Protein AF-A0AAV3QTD9-F1 (afdb_monomer_lite)

InterPro domains:
  IPR005162 Retrotransposon-derived protein PEG10, N-terminal capsid-like domain [PF03732] (18-69)

Foldseek 3Di:
DDDPDDPPPDPPPPDDDLVDPVLVVLLQPLAADPPHALVVSVVSLVVSVVVRPDDDPVSSLVSSLVRDPDVVLNVVCVVVVDPDPVSNVVSSVVVSVVVVVVVVVVVVVVVVVVVVVVVPPDPDPPPPPPDDDDDD

Radius of gyration: 27.46 Å; chains: 1; bounding box: 62×40×92 Å

pLDDT: mean 73.05, std 16.38, range [38.62, 92.69]

Structure (mmCIF, N/CA/C/O backbone):
data_AF-A0AAV3QTD9-F1
#
_entry.id   AF-A0AAV3QTD9-F1
#
loop_
_atom_site.group_PDB
_atom_site.id
_atom_site.type_symbol
_atom_site.label_atom_id
_atom_site.label_alt_id
_atom_site.label_comp_id
_atom_site.label_asym_id
_atom_site.label_entity_id
_atom_site.label_seq_id
_atom_site.pdbx_PDB_ins_code
_atom_site.Cartn_x
_atom_site.Cartn_y
_atom_site.Cartn_z
_atom_site.occupancy
_atom_site.B_iso_or_equiv
_atom_site.auth_seq_id
_atom_site.auth_comp_id
_atom_site.auth_asym_id
_atom_site.auth_atom_id
_atom_site.pdbx_PDB_model_num
ATOM 1 N N . MET A 1 1 ? 25.600 -10.825 21.859 1.00 38.62 1 MET A N 1
ATOM 2 C CA . MET A 1 1 ? 24.458 -11.726 21.590 1.00 38.62 1 MET A CA 1
ATOM 3 C C . MET A 1 1 ? 23.400 -10.917 20.841 1.00 38.62 1 MET A C 1
ATOM 5 O O . MET A 1 1 ? 22.835 -10.032 21.472 1.00 38.62 1 MET A O 1
ATOM 9 N N . PRO A 1 2 ? 23.179 -11.079 19.523 1.00 44.66 2 PRO A N 1
ATOM 10 C CA . PRO A 1 2 ? 22.107 -10.349 18.849 1.00 44.66 2 PRO A CA 1
ATOM 11 C C . PRO A 1 2 ? 20.754 -11.033 19.101 1.00 44.66 2 PRO A C 1
ATOM 13 O O . PRO A 1 2 ? 20.603 -12.231 18.874 1.00 44.66 2 PRO A O 1
ATOM 16 N N . PHE A 1 3 ? 19.784 -10.259 19.591 1.00 40.34 3 PHE A N 1
ATOM 17 C CA . PHE A 1 3 ? 18.395 -10.671 19.799 1.00 40.34 3 PHE A CA 1
ATOM 18 C C . PHE A 1 3 ? 17.716 -10.892 18.439 1.00 40.34 3 PHE A C 1
ATOM 20 O O . PHE A 1 3 ? 17.330 -9.945 17.758 1.00 40.34 3 PHE A O 1
ATOM 27 N N . THR A 1 4 ? 17.568 -12.148 18.025 1.00 50.72 4 THR A N 1
ATOM 28 C CA . THR A 1 4 ? 16.701 -12.530 16.905 1.00 50.72 4 THR A CA 1
ATOM 29 C C . THR A 1 4 ? 15.271 -12.667 17.419 1.00 50.72 4 THR A C 1
ATOM 31 O O . THR A 1 4 ? 14.825 -13.773 17.722 1.00 50.72 4 THR A O 1
ATOM 34 N N . ALA A 1 5 ? 14.555 -11.552 17.563 1.00 46.69 5 ALA A N 1
ATOM 35 C CA . ALA A 1 5 ? 13.114 -11.602 17.789 1.00 46.69 5 ALA A CA 1
ATOM 36 C C . ALA A 1 5 ? 12.444 -12.085 16.493 1.00 46.69 5 ALA A C 1
ATOM 38 O O . ALA A 1 5 ? 12.502 -11.415 15.459 1.00 46.69 5 ALA A O 1
ATOM 39 N N . ARG A 1 6 ? 11.869 -13.291 16.522 1.00 49.25 6 ARG A N 1
ATOM 40 C CA . ARG A 1 6 ? 11.038 -13.808 15.434 1.00 49.25 6 ARG A CA 1
ATOM 41 C C . ARG A 1 6 ? 9.758 -12.973 15.409 1.00 49.25 6 ARG A C 1
ATOM 43 O O . ARG A 1 6 ? 9.172 -12.714 16.453 1.00 49.25 6 ARG A O 1
ATOM 50 N N . LEU A 1 7 ? 9.297 -12.583 14.220 1.00 50.16 7 LEU A N 1
ATOM 51 C CA . LEU A 1 7 ? 8.078 -11.779 14.021 1.00 50.16 7 LEU A CA 1
ATOM 52 C C . LEU A 1 7 ? 6.788 -12.409 14.601 1.00 50.16 7 LEU A C 1
ATOM 54 O O . LEU A 1 7 ? 5.749 -11.761 14.597 1.00 50.16 7 LEU A O 1
ATOM 58 N N . ASN A 1 8 ? 6.858 -13.645 15.102 1.00 53.59 8 ASN A N 1
ATOM 59 C CA . ASN A 1 8 ? 5.736 -14.396 15.662 1.00 53.59 8 ASN A CA 1
ATOM 60 C C . ASN A 1 8 ? 5.549 -14.196 17.178 1.00 53.59 8 ASN A C 1
ATOM 62 O O . ASN A 1 8 ? 4.554 -14.669 17.714 1.00 53.59 8 ASN A O 1
ATOM 66 N N . ASP A 1 9 ? 6.468 -13.499 17.858 1.00 47.66 9 ASP A N 1
ATOM 67 C CA . ASP A 1 9 ? 6.436 -13.317 19.319 1.00 47.66 9 ASP A CA 1
ATOM 68 C C . ASP A 1 9 ? 5.870 -11.953 19.756 1.00 47.66 9 ASP A C 1
ATOM 70 O O . ASP A 1 9 ? 6.018 -11.559 20.911 1.00 47.66 9 ASP A O 1
ATOM 74 N N . VAL A 1 10 ? 5.227 -11.199 18.855 1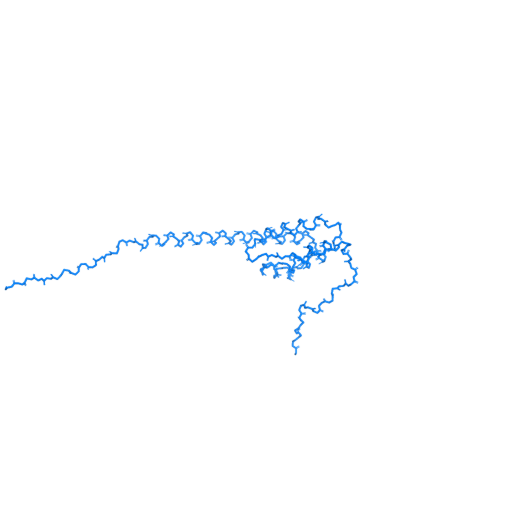.00 56.94 10 VAL A N 1
ATOM 75 C CA . VAL A 1 10 ? 4.511 -9.976 19.246 1.00 56.94 10 VAL A CA 1
ATOM 76 C C . VAL A 1 10 ? 3.121 -10.382 19.741 1.00 56.94 10 VAL A C 1
ATOM 78 O O . VAL A 1 10 ? 2.293 -10.778 18.917 1.00 56.94 10 VAL A O 1
ATOM 81 N N . PRO A 1 11 ? 2.820 -10.297 21.052 1.00 46.44 11 PRO A N 1
ATOM 82 C CA . PRO A 1 11 ? 1.471 -10.542 21.533 1.00 46.44 11 PRO A CA 1
ATOM 83 C C . PRO A 1 11 ? 0.533 -9.516 20.892 1.00 46.44 11 PRO A C 1
ATOM 85 O O . PRO A 1 11 ? 0.672 -8.308 21.097 1.00 46.44 11 PRO A O 1
ATOM 88 N N . ILE A 1 12 ? -0.415 -10.006 20.092 1.00 52.19 12 ILE A N 1
ATOM 89 C CA . ILE A 1 12 ? -1.546 -9.209 19.624 1.00 52.19 12 ILE A CA 1
ATOM 90 C C . ILE A 1 12 ? -2.304 -8.793 20.893 1.00 52.19 12 ILE A C 1
ATOM 92 O O . ILE A 1 12 ? -2.692 -9.672 21.668 1.00 52.19 12 ILE A O 1
ATOM 96 N N . PRO A 1 13 ? -2.468 -7.488 21.175 1.00 48.41 13 PRO A N 1
ATOM 97 C CA . PRO A 1 13 ? -3.145 -7.047 22.383 1.00 48.41 13 PRO A CA 1
ATOM 98 C C . PRO A 1 13 ? -4.586 -7.566 22.375 1.00 48.41 13 PRO A C 1
ATOM 100 O O . PRO A 1 13 ? -5.406 -7.181 21.541 1.00 48.41 13 PRO A O 1
ATOM 103 N N . VAL A 1 14 ? -4.869 -8.464 23.317 1.00 49.16 14 VAL A N 1
ATOM 104 C CA . VAL A 1 14 ? -6.188 -9.022 23.613 1.00 49.16 14 VAL A CA 1
ATOM 105 C C . VAL A 1 14 ? -7.054 -7.881 24.153 1.00 49.16 14 VAL A C 1
ATOM 107 O O . VAL A 1 14 ? -7.020 -7.597 25.346 1.00 49.16 14 VAL A O 1
ATOM 110 N N . GLY A 1 15 ? -7.760 -7.152 23.280 1.00 43.34 15 GLY A N 1
ATOM 111 C CA . GLY A 1 15 ? -8.639 -6.072 23.748 1.00 43.34 15 GLY A CA 1
ATOM 112 C C . GLY A 1 15 ? -9.153 -5.030 22.753 1.00 43.34 15 GLY A C 1
ATOM 113 O O . GLY A 1 15 ? -9.610 -3.989 23.207 1.00 43.34 15 GLY A O 1
ATOM 114 N N . THR A 1 16 ? -9.106 -5.236 21.434 1.00 48.88 16 THR A N 1
ATOM 115 C CA . THR A 1 16 ? -9.724 -4.286 20.480 1.00 48.88 16 THR A CA 1
ATOM 116 C C . THR A 1 16 ? -10.510 -5.047 19.419 1.00 48.88 16 THR A C 1
ATOM 118 O O . THR A 1 16 ? -9.990 -5.475 18.394 1.00 48.88 16 THR A O 1
ATOM 121 N N . SER A 1 17 ? -11.771 -5.305 19.759 1.00 54.88 17 SER A N 1
ATOM 122 C CA . SER A 1 17 ? -12.688 -6.186 19.049 1.00 54.88 17 SER A CA 1
ATOM 123 C C . SER A 1 17 ? -13.049 -5.633 17.675 1.00 54.88 17 SER A C 1
ATOM 125 O O . SER A 1 17 ? -13.790 -4.660 17.567 1.00 54.88 17 SER A O 1
ATOM 127 N N . ILE A 1 18 ? -12.607 -6.306 16.615 1.00 54.50 18 ILE A N 1
ATOM 128 C CA . ILE A 1 18 ? -13.421 -6.347 15.404 1.00 54.50 18 ILE A CA 1
ATOM 129 C C . ILE A 1 18 ? -14.686 -7.098 15.829 1.00 54.50 18 ILE A C 1
ATOM 131 O O . ILE A 1 18 ? -14.636 -8.295 16.102 1.00 54.50 18 ILE A O 1
ATOM 135 N N . GLU A 1 19 ? -15.798 -6.381 16.002 1.00 58.38 19 GLU A N 1
ATOM 136 C CA . GLU A 1 19 ? -17.041 -6.950 16.549 1.00 58.38 19 GLU A CA 1
ATOM 137 C C . GLU A 1 19 ? -17.561 -8.122 15.703 1.00 58.38 19 GLU A C 1
ATOM 139 O O . GLU A 1 19 ? -18.258 -9.008 16.202 1.00 58.38 19 GLU A O 1
ATOM 144 N N . ASN A 1 20 ? -17.168 -8.160 14.427 1.00 64.44 20 ASN A N 1
ATOM 145 C CA . ASN A 1 20 ? -17.634 -9.123 13.454 1.00 64.44 20 ASN A CA 1
ATOM 146 C C . ASN A 1 20 ? -16.511 -10.066 12.984 1.00 64.44 20 ASN A C 1
ATOM 148 O O . ASN A 1 20 ? -15.566 -9.669 12.304 1.00 64.44 20 ASN A O 1
ATOM 152 N N . LYS A 1 21 ? -16.644 -11.364 13.281 1.00 65.06 21 LYS A N 1
ATOM 153 C CA . LYS A 1 21 ? -15.655 -12.395 12.897 1.00 65.06 21 LYS A CA 1
ATOM 154 C C . LYS A 1 21 ? -15.441 -12.517 11.382 1.00 65.06 21 LYS A C 1
ATOM 156 O O . LYS A 1 21 ? -14.418 -13.046 10.951 1.00 65.06 21 LYS A O 1
ATOM 161 N N . GLN A 1 22 ? -16.407 -12.088 10.567 1.00 66.94 22 GLN A N 1
ATOM 162 C CA . GLN A 1 22 ? -16.258 -12.045 9.107 1.00 66.94 22 GLN A CA 1
ATOM 163 C C . GLN A 1 22 ? -15.294 -10.943 8.656 1.00 66.94 22 GLN A C 1
ATOM 165 O O . GLN A 1 22 ? -14.481 -11.184 7.766 1.00 66.94 22 GLN A O 1
ATOM 170 N N . ASP A 1 23 ? -15.328 -9.788 9.313 1.00 69.94 23 ASP A N 1
ATOM 171 C CA . ASP A 1 23 ? -14.461 -8.648 9.009 1.00 69.94 23 ASP A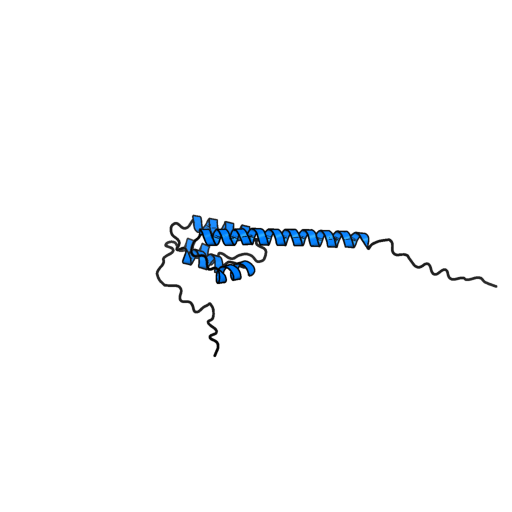 CA 1
ATOM 172 C C . ASP A 1 23 ? -13.011 -8.941 9.411 1.00 69.94 23 ASP A C 1
ATOM 174 O O . ASP A 1 23 ? -12.074 -8.632 8.677 1.00 69.94 23 ASP A O 1
ATOM 178 N N . GLU A 1 24 ? -12.824 -9.631 10.539 1.00 68.69 24 GLU A N 1
ATOM 179 C CA . GLU A 1 24 ? -11.511 -10.094 10.995 1.00 68.69 24 GLU A CA 1
ATOM 180 C C . GLU A 1 24 ? -10.879 -11.069 9.993 1.00 68.69 24 GLU A C 1
ATOM 182 O O . GLU A 1 24 ? -9.710 -10.919 9.635 1.00 68.69 24 GLU A O 1
ATOM 187 N N . ARG A 1 25 ? -11.664 -12.018 9.464 1.00 73.56 25 ARG A N 1
ATOM 188 C CA . ARG A 1 25 ? -11.203 -12.929 8.405 1.00 73.56 25 ARG A CA 1
ATOM 189 C C . ARG A 1 25 ? -10.866 -12.189 7.116 1.00 73.56 25 ARG A C 1
ATOM 191 O O . ARG A 1 25 ? -9.810 -12.436 6.550 1.00 73.56 25 ARG A O 1
ATOM 198 N N . ALA A 1 26 ? -11.712 -11.255 6.680 1.00 76.25 26 ALA A N 1
ATOM 199 C CA . ALA A 1 26 ? -11.460 -10.474 5.468 1.00 76.25 26 ALA A CA 1
ATOM 200 C C . ALA A 1 26 ? -10.148 -9.673 5.548 1.00 76.25 26 ALA A C 1
ATOM 202 O O . ALA A 1 26 ? -9.440 -9.539 4.551 1.00 76.25 26 ALA A O 1
ATOM 203 N N . ILE A 1 27 ? -9.806 -9.171 6.737 1.00 78.56 27 ILE A N 1
ATOM 204 C CA . ILE A 1 27 ? -8.538 -8.487 7.005 1.00 78.56 27 ILE A CA 1
ATOM 205 C C . ILE A 1 27 ? -7.364 -9.473 7.052 1.00 78.56 27 ILE A C 1
ATOM 207 O O . ILE A 1 27 ? -6.312 -9.184 6.487 1.00 78.56 27 ILE A O 1
ATOM 211 N N . MET A 1 28 ? -7.515 -10.617 7.724 1.00 75.69 28 MET A N 1
ATOM 212 C CA . MET A 1 28 ? -6.447 -11.619 7.842 1.00 75.69 28 MET A CA 1
ATOM 213 C C . MET A 1 28 ? -6.105 -12.288 6.505 1.00 75.69 28 MET A C 1
ATOM 215 O O . MET A 1 28 ? -4.935 -12.570 6.243 1.00 75.69 28 MET A O 1
ATOM 219 N N . ASP A 1 29 ? -7.103 -12.495 5.649 1.00 83.38 29 ASP A N 1
ATOM 220 C CA . ASP A 1 29 ? -6.942 -13.100 4.324 1.00 83.38 29 ASP A CA 1
ATOM 221 C C . ASP A 1 29 ? -6.458 -12.091 3.267 1.00 83.38 29 ASP A C 1
ATOM 223 O O . ASP A 1 29 ? -6.195 -12.452 2.114 1.00 83.38 29 ASP A O 1
ATOM 227 N N . LEU A 1 30 ? -6.316 -10.811 3.632 1.00 86.00 30 LEU A N 1
ATOM 228 C CA . LEU A 1 30 ? -5.814 -9.788 2.731 1.00 86.00 30 LEU A CA 1
ATOM 229 C C . LEU A 1 30 ? -4.326 -10.016 2.450 1.00 86.00 30 LEU A C 1
ATOM 231 O O . LEU A 1 30 ? -3.455 -9.622 3.219 1.00 86.00 30 LEU A O 1
ATOM 235 N N . GLN A 1 31 ? -4.032 -10.603 1.294 1.00 91.19 31 GLN A N 1
ATOM 236 C CA . GLN A 1 31 ? -2.674 -10.742 0.776 1.00 91.19 31 GLN A CA 1
ATOM 237 C C . GLN A 1 31 ? -2.565 -10.197 -0.643 1.00 91.19 31 GLN A C 1
ATOM 239 O O . GLN A 1 31 ? -3.458 -10.391 -1.477 1.00 91.19 31 GLN A O 1
ATOM 244 N N . GLN A 1 32 ? -1.453 -9.517 -0.915 1.00 90.31 32 GLN A N 1
ATOM 245 C CA . GLN A 1 32 ? -1.083 -9.069 -2.246 1.00 90.31 32 GLN A CA 1
ATOM 246 C C . GLN A 1 32 ? -0.581 -10.265 -3.057 1.00 90.31 32 GLN A C 1
ATOM 248 O O . GLN A 1 32 ? 0.409 -10.909 -2.701 1.00 90.31 32 GLN A O 1
ATOM 253 N N . GLY A 1 33 ? -1.239 -10.535 -4.182 1.00 89.00 33 GLY A N 1
ATOM 254 C CA . GLY A 1 33 ? -0.836 -11.598 -5.094 1.00 89.00 33 GLY A CA 1
ATOM 255 C C . GLY A 1 33 ? 0.568 -11.366 -5.682 1.00 89.00 33 GLY A C 1
ATOM 256 O O . GLY A 1 33 ? 1.020 -10.227 -5.801 1.00 89.00 33 GLY A O 1
ATOM 257 N N . PRO A 1 34 ? 1.271 -12.422 -6.131 1.00 85.25 34 PRO A N 1
ATOM 258 C CA . PRO A 1 34 ? 2.655 -12.322 -6.617 1.00 85.25 34 PRO A CA 1
ATOM 259 C C . PRO A 1 34 ? 2.817 -11.477 -7.890 1.00 85.25 34 PRO A C 1
ATOM 261 O O . PRO A 1 34 ? 3.912 -11.009 -8.190 1.00 85.25 34 PRO A O 1
ATOM 264 N N . SER A 1 35 ? 1.747 -11.285 -8.660 1.00 85.50 35 SER A N 1
ATOM 265 C CA . SER A 1 35 ? 1.731 -10.446 -9.871 1.00 85.50 35 SER A CA 1
ATOM 266 C C . SER A 1 35 ? 0.750 -9.278 -9.772 1.00 85.50 35 SER A C 1
ATOM 268 O O . SER A 1 35 ? 0.583 -8.518 -10.728 1.00 85.50 35 SER A O 1
ATOM 270 N N . GLU A 1 36 ? 0.094 -9.134 -8.623 1.00 88.69 36 GLU A N 1
ATOM 271 C CA . GLU A 1 36 ? -0.901 -8.098 -8.396 1.00 88.69 36 GLU A CA 1
ATOM 272 C C . GLU A 1 36 ? -0.226 -6.729 -8.284 1.00 88.69 36 GLU A C 1
ATOM 274 O O . GLU A 1 36 ? 0.802 -6.578 -7.616 1.00 88.69 36 GLU A O 1
ATOM 279 N N . SER A 1 37 ? -0.791 -5.720 -8.951 1.00 89.38 37 SER A N 1
ATOM 280 C CA . SER A 1 37 ? -0.273 -4.361 -8.820 1.00 89.38 37 SER A CA 1
ATOM 281 C C . SER A 1 37 ? -0.553 -3.802 -7.429 1.00 89.38 37 SER A C 1
ATOM 283 O O . SER A 1 37 ? -1.526 -4.168 -6.768 1.00 89.38 37 SER A O 1
ATOM 285 N N . LEU A 1 38 ? 0.289 -2.873 -6.980 1.00 90.50 38 LEU A N 1
ATOM 286 C CA . LEU A 1 38 ? 0.071 -2.199 -5.706 1.00 90.50 38 LEU A CA 1
ATOM 287 C C . LEU A 1 38 ? -1.252 -1.421 -5.701 1.00 90.50 38 LEU A C 1
ATOM 289 O O . LEU A 1 38 ? -1.886 -1.286 -4.656 1.00 90.50 38 LEU A O 1
ATOM 293 N N . LYS A 1 39 ? -1.670 -0.924 -6.871 1.00 90.50 39 LYS A N 1
ATOM 294 C CA . LYS A 1 39 ? -2.936 -0.213 -7.044 1.00 90.50 39 LYS A CA 1
ATOM 295 C C . LYS A 1 39 ? -4.126 -1.128 -6.758 1.00 90.50 39 LYS A C 1
ATOM 297 O O . LYS A 1 39 ? -4.955 -0.770 -5.927 1.00 90.50 39 LYS A O 1
ATOM 302 N N . ASP A 1 40 ? -4.172 -2.296 -7.395 1.00 91.69 40 ASP A N 1
ATOM 303 C CA . ASP A 1 40 ? -5.291 -3.237 -7.250 1.00 91.69 40 ASP A CA 1
ATOM 304 C C . ASP A 1 40 ? -5.389 -3.738 -5.802 1.00 91.69 40 ASP A C 1
ATOM 306 O O . ASP A 1 40 ? -6.462 -3.727 -5.199 1.00 91.69 40 ASP A O 1
ATOM 310 N N . PHE A 1 41 ? -4.244 -4.066 -5.197 1.00 92.69 41 PHE A N 1
ATOM 311 C CA . PHE A 1 41 ? -4.175 -4.448 -3.788 1.00 92.69 41 PHE A CA 1
ATOM 312 C C . PHE A 1 41 ? -4.710 -3.347 -2.858 1.00 92.69 41 PHE A C 1
ATOM 314 O O . PHE A 1 41 ? -5.507 -3.611 -1.957 1.00 92.69 41 PHE A O 1
ATOM 321 N N . HIS A 1 42 ? -4.302 -2.096 -3.085 1.00 91.00 42 HIS A N 1
ATOM 322 C CA . HIS A 1 42 ? -4.741 -0.958 -2.282 1.00 91.00 42 HIS A CA 1
ATOM 323 C C . HIS A 1 42 ? -6.241 -0.663 -2.437 1.00 91.00 42 HIS A C 1
ATOM 325 O O . HIS A 1 42 ? -6.892 -0.280 -1.463 1.00 91.00 42 HIS A O 1
ATOM 331 N N . GLU A 1 43 ? -6.810 -0.860 -3.627 1.00 91.38 43 GLU A N 1
ATOM 332 C CA . GLU A 1 43 ? -8.254 -0.743 -3.853 1.00 91.38 43 GLU A CA 1
ATOM 333 C C . GLU A 1 43 ? -9.032 -1.831 -3.101 1.00 91.38 43 GLU A C 1
ATOM 335 O O . GLU A 1 43 ? -10.010 -1.508 -2.421 1.00 91.38 43 GLU A O 1
ATOM 340 N N . ARG A 1 44 ? -8.560 -3.089 -3.118 1.00 91.56 44 ARG A N 1
ATOM 341 C CA . ARG A 1 44 ? -9.157 -4.173 -2.313 1.00 91.56 44 ARG A CA 1
ATOM 342 C C . ARG A 1 44 ? -9.097 -3.871 -0.819 1.00 91.56 44 ARG A C 1
ATOM 344 O O . ARG A 1 44 ? -10.102 -4.010 -0.126 1.00 91.56 44 ARG A O 1
ATOM 351 N N . TYR A 1 45 ? -7.952 -3.397 -0.336 1.00 89.31 45 TYR A N 1
ATOM 352 C CA . TYR A 1 45 ? -7.791 -2.973 1.053 1.00 89.31 45 TYR A CA 1
ATOM 353 C C . TYR A 1 45 ? -8.800 -1.885 1.445 1.00 89.31 45 TYR A C 1
ATOM 355 O O . TYR A 1 45 ? -9.480 -2.015 2.460 1.00 89.31 45 TYR A O 1
ATOM 363 N N . LYS A 1 46 ? -8.958 -0.838 0.625 1.00 88.12 46 LYS A N 1
ATOM 364 C CA . LYS A 1 46 ? -9.942 0.227 0.878 1.00 88.12 46 LYS A CA 1
ATOM 365 C C . LYS A 1 46 ? -11.377 -0.289 0.890 1.00 88.12 46 LYS A C 1
ATOM 367 O O . LYS A 1 46 ? -12.154 0.130 1.741 1.00 88.12 46 LYS A O 1
ATOM 372 N N . ALA A 1 47 ? -11.723 -1.188 -0.030 1.00 88.44 47 ALA A N 1
ATOM 373 C CA . ALA A 1 47 ? -13.052 -1.786 -0.077 1.00 88.44 47 ALA A CA 1
ATOM 374 C C . ALA A 1 47 ? -13.364 -2.575 1.205 1.00 88.44 47 ALA A C 1
ATOM 376 O O . ALA A 1 47 ? -14.452 -2.430 1.753 1.00 88.44 47 ALA A O 1
ATOM 377 N N . ILE A 1 48 ? -12.393 -3.339 1.719 1.00 86.12 48 ILE A N 1
ATOM 378 C CA . ILE A 1 48 ? -12.529 -4.056 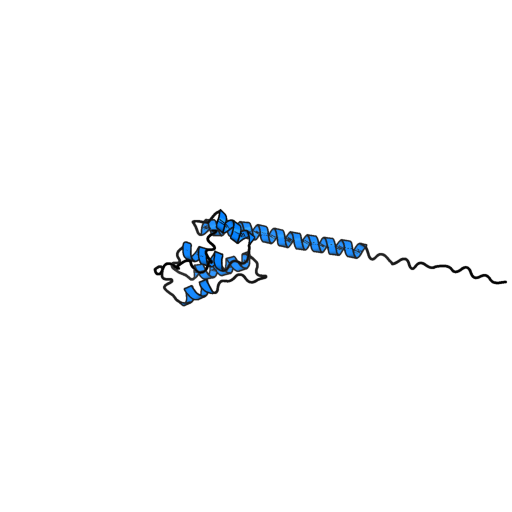2.995 1.00 86.12 48 ILE A CA 1
ATOM 379 C C . ILE A 1 48 ? -12.691 -3.063 4.146 1.00 86.12 48 ILE A C 1
ATOM 381 O O . ILE A 1 48 ? -13.631 -3.189 4.919 1.00 86.12 48 ILE A O 1
ATOM 385 N N . LEU A 1 49 ? -11.836 -2.039 4.235 1.00 83.00 49 LEU A N 1
ATOM 386 C CA . LEU A 1 49 ? -11.926 -1.052 5.315 1.00 83.00 49 LEU A CA 1
ATOM 387 C C . LEU A 1 49 ? -13.247 -0.277 5.328 1.00 83.00 49 LEU A C 1
ATOM 389 O O . LEU A 1 49 ? -13.744 0.028 6.406 1.00 83.00 49 LEU A O 1
ATOM 393 N N . ASN A 1 50 ? -13.815 0.044 4.164 1.00 83.56 50 ASN A N 1
ATOM 394 C CA . ASN A 1 50 ? -15.090 0.761 4.077 1.00 83.56 50 ASN A CA 1
ATOM 395 C C . ASN A 1 50 ? -16.273 -0.062 4.604 1.00 83.56 50 ASN A C 1
ATOM 397 O O . ASN A 1 50 ? -17.267 0.520 5.032 1.00 83.56 50 ASN A O 1
ATOM 401 N N . ASN A 1 51 ? -16.169 -1.392 4.581 1.00 81.44 51 ASN A N 1
ATOM 402 C CA . ASN A 1 51 ? -17.196 -2.279 5.123 1.00 81.44 51 ASN A CA 1
ATOM 403 C C . ASN A 1 51 ? -17.110 -2.419 6.651 1.00 81.44 51 ASN A C 1
ATOM 405 O O . ASN A 1 51 ? -18.047 -2.922 7.262 1.00 81.44 51 ASN A O 1
ATOM 409 N N . ILE A 1 52 ? -16.021 -1.955 7.276 1.00 79.44 52 ILE A N 1
ATOM 410 C CA . ILE A 1 52 ? -15.766 -2.132 8.707 1.00 79.44 52 ILE A CA 1
ATOM 411 C C . ILE A 1 52 ? -16.017 -0.813 9.427 1.00 79.44 52 ILE A C 1
ATOM 413 O O . ILE A 1 52 ? -15.273 0.158 9.294 1.00 79.44 52 ILE A O 1
ATOM 417 N N . GLN A 1 53 ? -17.079 -0.790 10.227 1.00 69.44 53 GLN A N 1
ATOM 418 C CA . GLN A 1 53 ? -17.635 0.439 10.793 1.00 69.44 53 GLN A CA 1
ATOM 419 C C . GLN A 1 53 ? -16.721 1.130 11.820 1.00 69.44 53 GLN A C 1
ATOM 421 O O . GLN A 1 53 ? -16.827 2.340 12.022 1.00 69.44 53 GLN A O 1
ATOM 426 N N . SER A 1 54 ? -15.816 0.402 12.482 1.00 71.62 54 SER A N 1
ATOM 427 C CA . SER 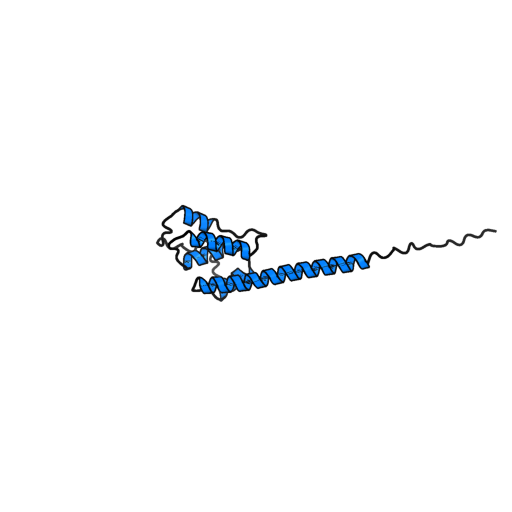A 1 54 ? -14.900 0.960 13.490 1.00 71.62 54 SER A CA 1
ATOM 428 C C . SER A 1 54 ? -13.630 0.123 13.639 1.00 71.62 54 SER A C 1
ATOM 430 O O . SER A 1 54 ? -13.503 -0.693 14.545 1.00 71.62 54 SER A O 1
ATOM 432 N N . ILE A 1 55 ? -12.669 0.336 12.738 1.00 74.62 55 ILE A N 1
ATOM 433 C CA . ILE A 1 55 ? -11.343 -0.289 12.814 1.00 74.62 55 ILE A CA 1
ATOM 434 C C . ILE A 1 55 ? -10.286 0.687 13.337 1.00 74.62 55 ILE A C 1
ATOM 436 O O . ILE A 1 55 ? -10.136 1.799 12.811 1.00 74.62 55 ILE A O 1
ATOM 440 N N . ASP A 1 56 ? -9.516 0.240 14.333 1.00 81.56 56 ASP A N 1
ATOM 441 C CA . ASP A 1 56 ? -8.338 0.953 14.826 1.00 81.56 56 ASP A CA 1
ATOM 442 C C . ASP A 1 56 ? -7.328 1.151 13.682 1.00 81.56 56 ASP A C 1
ATOM 444 O O . ASP A 1 56 ? -6.997 0.226 12.933 1.00 81.56 56 ASP A O 1
ATOM 448 N N . ASN A 1 57 ? -6.816 2.376 13.554 1.00 80.56 57 ASN A N 1
ATOM 449 C CA . ASN A 1 57 ? -5.795 2.737 12.577 1.00 80.56 57 ASN A CA 1
ATOM 450 C C . ASN A 1 57 ? -4.559 1.836 12.689 1.00 80.56 57 ASN A C 1
ATOM 452 O O . ASN A 1 57 ? -3.969 1.491 11.665 1.00 80.56 57 ASN A O 1
ATOM 456 N N . LYS A 1 58 ? -4.196 1.412 13.907 1.00 79.94 58 LYS A N 1
ATOM 457 C CA . LYS A 1 58 ? -3.056 0.518 14.130 1.00 79.94 58 LYS A CA 1
ATOM 458 C C . LYS A 1 58 ? -3.299 -0.875 13.550 1.00 79.94 58 LYS A C 1
ATOM 460 O O . LYS A 1 58 ? -2.402 -1.435 12.924 1.00 79.94 58 LYS A O 1
ATOM 465 N N . ILE A 1 59 ? -4.506 -1.416 13.716 1.00 80.19 59 ILE A N 1
ATOM 466 C CA . ILE A 1 59 ? -4.896 -2.722 13.164 1.00 80.19 59 ILE A CA 1
ATOM 467 C C . ILE A 1 59 ? -4.959 -2.646 11.639 1.00 80.19 59 ILE A C 1
ATOM 469 O O . ILE A 1 59 ? -4.388 -3.497 10.960 1.00 80.19 59 ILE A O 1
ATOM 473 N N . ALA A 1 60 ? -5.576 -1.590 11.103 1.00 81.50 60 ALA A N 1
ATOM 474 C CA . ALA A 1 60 ? -5.644 -1.348 9.665 1.00 81.50 60 ALA A CA 1
ATOM 475 C C . ALA A 1 60 ? -4.237 -1.290 9.039 1.00 81.50 60 ALA A C 1
ATOM 477 O O . ALA A 1 60 ? -3.958 -1.974 8.054 1.00 81.50 60 ALA A O 1
ATOM 478 N N . TYR A 1 61 ? -3.322 -0.542 9.663 1.00 84.81 61 TYR A N 1
ATOM 479 C CA . TYR A 1 61 ? -1.924 -0.470 9.244 1.00 84.81 61 TYR A CA 1
ATOM 480 C C . TYR A 1 61 ? -1.225 -1.833 9.293 1.00 84.81 61 TYR A C 1
ATOM 482 O O . TYR A 1 61 ? -0.581 -2.226 8.320 1.00 84.81 61 TYR A O 1
ATOM 490 N N . MET A 1 62 ? -1.359 -2.564 10.404 1.00 83.19 62 MET A N 1
ATOM 491 C CA . MET A 1 62 ? -0.726 -3.876 10.568 1.00 83.19 62 MET A CA 1
ATOM 492 C C . MET A 1 62 ? -1.210 -4.874 9.517 1.00 83.19 62 MET A C 1
ATOM 494 O O . MET A 1 62 ? -0.391 -5.589 8.945 1.00 83.19 62 MET A O 1
ATOM 498 N N . ALA A 1 63 ? -2.509 -4.878 9.216 1.00 84.25 63 ALA A N 1
ATOM 499 C CA . ALA A 1 63 ? -3.087 -5.722 8.180 1.00 84.25 63 ALA A CA 1
ATOM 500 C C . ALA A 1 63 ? -2.607 -5.356 6.773 1.00 84.25 63 ALA A C 1
ATOM 502 O O . ALA A 1 63 ? -2.267 -6.226 5.973 1.00 84.25 63 ALA A O 1
ATOM 503 N N . PHE A 1 64 ? -2.531 -4.057 6.469 1.00 88.31 64 PHE A N 1
ATOM 504 C CA . PHE A 1 64 ? -1.964 -3.604 5.204 1.00 88.31 64 PHE A CA 1
ATOM 505 C C . PHE A 1 64 ? -0.508 -4.060 5.065 1.00 88.31 64 PHE A C 1
ATOM 507 O O . PHE A 1 64 ? -0.113 -4.586 4.027 1.00 88.31 64 PHE A O 1
ATOM 514 N N . TYR A 1 65 ? 0.291 -3.884 6.119 1.00 88.25 65 TYR A N 1
ATOM 515 C CA . TYR A 1 65 ? 1.705 -4.238 6.127 1.00 88.25 65 TYR A CA 1
ATOM 516 C C . TYR A 1 65 ? 1.944 -5.752 6.011 1.00 88.25 65 TYR A C 1
ATOM 518 O O . TYR A 1 65 ? 2.840 -6.167 5.268 1.00 88.25 65 TYR A O 1
ATOM 526 N N . SER A 1 66 ? 1.162 -6.577 6.715 1.00 86.75 66 SER A N 1
ATOM 527 C CA . SER A 1 66 ? 1.289 -8.039 6.668 1.00 86.75 66 SER A CA 1
ATOM 528 C C . SER A 1 66 ? 0.927 -8.596 5.292 1.00 86.75 66 SER A C 1
ATOM 530 O O . SER A 1 66 ? 1.661 -9.435 4.768 1.00 86.75 66 SER A O 1
ATOM 532 N N . GLY A 1 67 ? -0.144 -8.081 4.683 1.00 87.06 67 GLY A N 1
ATOM 533 C CA . GLY A 1 67 ? -0.618 -8.490 3.363 1.00 87.06 67 GLY A CA 1
ATOM 534 C C . GLY A 1 67 ? 0.234 -8.000 2.194 1.00 87.06 67 GLY A C 1
ATOM 535 O O . GLY A 1 67 ? 0.199 -8.584 1.114 1.00 87.06 67 GLY A O 1
ATOM 536 N N . LEU A 1 68 ? 1.009 -6.932 2.381 1.00 91.25 68 LEU A N 1
ATOM 537 C CA . LEU A 1 68 ? 1.799 -6.313 1.321 1.00 91.25 68 LEU A CA 1
ATOM 538 C C . LEU A 1 68 ? 2.923 -7.247 0.832 1.00 91.25 68 LEU A C 1
ATOM 540 O O . LEU A 1 68 ? 3.638 -7.837 1.633 1.00 91.25 68 LEU A O 1
ATOM 544 N N . ASN A 1 69 ? 3.160 -7.327 -0.477 1.00 89.25 69 ASN A N 1
ATOM 545 C CA . ASN A 1 69 ? 4.280 -8.085 -1.064 1.00 89.25 69 ASN A CA 1
ATOM 546 C C . ASN A 1 69 ? 5.328 -7.172 -1.735 1.00 89.25 69 ASN A C 1
ATOM 548 O O . ASN A 1 69 ? 6.371 -7.609 -2.212 1.00 89.25 69 ASN A O 1
ATOM 552 N N . TYR A 1 70 ? 5.081 -5.862 -1.773 1.00 85.00 70 TYR A N 1
ATOM 553 C CA . TYR A 1 70 ? 5.996 -4.904 -2.384 1.00 85.00 70 TYR A CA 1
ATOM 554 C C . TYR A 1 70 ? 7.074 -4.413 -1.401 1.00 85.00 70 TYR A C 1
ATOM 556 O O . TYR A 1 70 ? 6.886 -3.436 -0.670 1.00 85.00 70 TYR A O 1
ATOM 564 N N . ASP A 1 71 ? 8.246 -5.056 -1.432 1.00 85.44 71 ASP A N 1
ATOM 565 C CA . ASP A 1 71 ? 9.383 -4.800 -0.526 1.00 85.44 71 ASP A CA 1
ATOM 566 C C . ASP A 1 71 ? 9.791 -3.328 -0.406 1.00 85.44 71 ASP A C 1
ATOM 568 O O . ASP A 1 71 ? 10.149 -2.853 0.673 1.00 85.44 71 ASP A O 1
ATOM 572 N N . LYS A 1 72 ? 9.755 -2.579 -1.516 1.00 86.62 72 LYS A N 1
ATOM 573 C CA . LYS A 1 72 ? 10.143 -1.160 -1.519 1.00 86.62 72 LYS A CA 1
ATOM 574 C C . LYS A 1 72 ? 9.206 -0.320 -0.657 1.00 86.62 72 LYS A C 1
ATOM 576 O O . LYS A 1 72 ? 9.674 0.582 0.030 1.00 86.62 72 LYS A O 1
ATOM 581 N N . LEU A 1 73 ? 7.906 -0.609 -0.699 1.00 88.00 73 LEU A N 1
ATOM 582 C CA . LEU A 1 73 ? 6.938 0.075 0.149 1.00 88.00 73 LEU A CA 1
ATOM 583 C C . LEU A 1 73 ? 7.018 -0.438 1.588 1.00 88.00 73 LEU A C 1
ATOM 585 O O . LEU A 1 73 ? 6.998 0.387 2.489 1.00 88.00 73 LEU A O 1
ATOM 589 N N . LYS A 1 74 ? 7.218 -1.745 1.824 1.00 87.88 74 LYS A N 1
ATOM 590 C CA . LYS A 1 74 ? 7.448 -2.263 3.188 1.00 87.88 74 LYS A CA 1
ATOM 591 C C . LYS A 1 74 ? 8.576 -1.520 3.899 1.00 87.88 74 LYS A C 1
ATOM 593 O O . LYS A 1 74 ? 8.398 -1.073 5.025 1.00 87.88 74 LYS A O 1
ATOM 598 N N . LYS A 1 75 ? 9.715 -1.329 3.226 1.00 87.19 75 LYS A N 1
ATOM 599 C CA . LYS A 1 75 ? 10.853 -0.581 3.784 1.00 87.19 75 LYS A CA 1
ATOM 600 C C . LYS A 1 75 ? 10.502 0.873 4.095 1.00 87.19 75 LYS A C 1
ATOM 602 O O . LYS A 1 75 ? 10.870 1.356 5.158 1.00 87.19 75 LYS A O 1
ATOM 607 N N . ALA A 1 76 ? 9.783 1.551 3.201 1.00 85.56 76 ALA A N 1
ATOM 608 C CA . ALA A 1 76 ? 9.339 2.925 3.435 1.00 85.56 76 ALA A CA 1
ATOM 609 C C . ALA A 1 76 ? 8.379 3.023 4.634 1.00 85.56 76 ALA A C 1
ATOM 611 O O . ALA A 1 76 ? 8.528 3.916 5.459 1.00 85.56 76 ALA A O 1
ATOM 612 N N . LEU A 1 77 ? 7.449 2.074 4.773 1.00 86.69 77 LEU A N 1
ATOM 613 C CA . LEU A 1 77 ? 6.505 2.035 5.892 1.00 86.69 77 LEU A CA 1
ATOM 614 C C . LEU A 1 77 ? 7.195 1.800 7.243 1.00 86.69 77 LEU A C 1
ATOM 616 O O . LEU A 1 77 ? 6.774 2.381 8.233 1.00 86.69 77 LEU A O 1
ATOM 620 N N . ILE A 1 78 ? 8.269 1.005 7.289 1.00 84.62 78 ILE A N 1
ATOM 621 C CA . ILE A 1 78 ? 9.067 0.817 8.516 1.00 84.62 78 ILE A CA 1
ATOM 622 C C . ILE A 1 78 ? 9.830 2.095 8.893 1.00 84.62 78 ILE A C 1
ATOM 624 O O . ILE A 1 78 ? 9.999 2.375 10.074 1.00 84.62 78 ILE A O 1
ATOM 628 N N . LEU A 1 79 ? 10.330 2.841 7.903 1.00 84.06 79 LEU A N 1
ATOM 629 C CA . LEU A 1 79 ? 11.151 4.031 8.142 1.00 84.06 79 LEU A CA 1
ATOM 630 C C . LEU A 1 79 ? 10.313 5.228 8.596 1.00 84.06 79 LEU A C 1
ATOM 632 O O . LEU A 1 79 ? 10.635 5.846 9.605 1.00 84.06 79 LEU A O 1
ATOM 636 N N . ASP A 1 80 ? 9.240 5.530 7.868 1.00 79.94 80 ASP A N 1
ATOM 637 C CA . ASP A 1 80 ? 8.461 6.753 8.089 1.00 79.94 80 ASP A CA 1
ATOM 638 C C . ASP A 1 80 ? 7.211 6.520 8.955 1.00 79.94 80 ASP A C 1
ATOM 640 O O . ASP A 1 80 ? 6.573 7.487 9.350 1.00 79.94 80 ASP A O 1
ATOM 644 N N . THR A 1 81 ? 6.872 5.254 9.246 1.00 80.19 81 THR A N 1
ATOM 645 C CA . THR A 1 81 ? 5.752 4.770 10.084 1.00 80.19 81 THR A CA 1
ATOM 646 C C . THR A 1 81 ? 4.536 5.712 10.127 1.00 80.19 81 THR A C 1
ATOM 648 O O . THR A 1 81 ? 4.430 6.539 11.034 1.00 80.19 81 THR A O 1
ATOM 651 N N . PRO A 1 82 ? 3.591 5.609 9.174 1.00 78.19 82 PRO A N 1
ATOM 652 C CA . PRO A 1 82 ? 2.472 6.542 9.101 1.00 78.19 82 PRO A CA 1
ATOM 653 C C . PRO A 1 82 ? 1.595 6.462 10.357 1.00 78.19 82 PRO A C 1
ATOM 655 O O . PRO A 1 82 ? 1.170 5.380 10.767 1.00 78.19 82 PRO A O 1
ATOM 658 N N . LEU A 1 83 ? 1.295 7.622 10.944 1.00 75.69 83 LEU A N 1
ATOM 659 C CA . LEU A 1 83 ? 0.464 7.751 12.145 1.00 75.69 83 LEU A CA 1
ATOM 660 C C . LEU A 1 83 ? -1.026 7.788 11.789 1.00 75.69 83 LEU A C 1
ATOM 662 O O . LEU A 1 83 ? -1.881 7.424 12.599 1.00 75.69 83 LEU A O 1
ATOM 666 N N . THR A 1 84 ? -1.348 8.220 10.566 1.00 79.06 84 THR A N 1
ATOM 667 C CA . THR A 1 84 ? -2.725 8.378 10.085 1.00 79.06 84 THR A CA 1
ATOM 668 C C . THR A 1 84 ? -3.005 7.577 8.811 1.00 79.06 84 THR A C 1
ATOM 670 O O . THR A 1 84 ? -2.116 7.289 8.006 1.00 79.06 84 THR A O 1
ATOM 673 N N . LYS A 1 85 ? -4.287 7.251 8.587 1.00 78.88 85 LYS A N 1
ATOM 674 C CA . LYS A 1 85 ? -4.764 6.608 7.346 1.00 78.88 85 LYS A CA 1
ATOM 675 C C . LYS A 1 85 ? -4.447 7.448 6.098 1.00 78.88 85 LYS A C 1
ATOM 677 O O . LYS A 1 85 ? -4.147 6.890 5.039 1.00 78.88 85 LYS A O 1
ATOM 682 N N . ASP A 1 86 ? -4.460 8.773 6.224 1.00 83.00 86 ASP A N 1
ATOM 683 C CA . ASP A 1 86 ? -4.150 9.693 5.126 1.00 83.00 86 ASP A CA 1
ATOM 684 C C . ASP A 1 86 ? -2.667 9.679 4.753 1.00 83.00 86 ASP A C 1
ATOM 686 O O . ASP A 1 86 ? -2.330 9.657 3.567 1.00 83.00 86 ASP A O 1
ATOM 690 N N . GLU A 1 87 ? -1.769 9.647 5.739 1.00 85.62 87 GLU A N 1
ATOM 691 C CA . GLU A 1 87 ? -0.328 9.501 5.499 1.00 85.62 87 GLU A CA 1
ATOM 692 C C . GLU A 1 87 ? -0.013 8.174 4.815 1.00 85.62 87 GLU A C 1
ATOM 694 O O . GLU A 1 87 ? 0.681 8.163 3.795 1.00 85.62 87 GLU A O 1
ATOM 699 N N . LEU A 1 88 ? -0.600 7.076 5.304 1.00 86.69 88 LEU A N 1
ATOM 700 C CA . LEU A 1 88 ? -0.483 5.767 4.668 1.00 86.69 88 LEU A CA 1
ATOM 701 C C . LEU A 1 88 ? -0.937 5.838 3.204 1.00 86.69 88 LEU A C 1
ATOM 703 O O . LEU A 1 88 ? -0.203 5.436 2.304 1.00 86.69 88 LEU A O 1
ATOM 707 N N . THR A 1 89 ? -2.110 6.420 2.946 1.00 87.19 89 THR A N 1
ATOM 708 C CA . THR A 1 89 ? -2.660 6.555 1.589 1.00 87.19 89 THR A CA 1
ATOM 709 C C . THR A 1 89 ? -1.740 7.372 0.677 1.00 87.19 89 THR A C 1
ATOM 711 O O . THR A 1 89 ? -1.508 6.988 -0.472 1.00 87.19 89 THR A O 1
ATOM 714 N N . LYS A 1 90 ? -1.171 8.480 1.171 1.00 89.62 90 LYS A N 1
ATOM 715 C CA . LYS A 1 90 ? -0.211 9.301 0.414 1.00 89.62 90 LYS A CA 1
ATOM 716 C C . LYS A 1 90 ? 1.055 8.519 0.066 1.00 89.62 90 LYS A C 1
ATOM 718 O O . LYS A 1 90 ? 1.503 8.570 -1.082 1.00 89.62 90 LYS A O 1
ATOM 723 N N . MET A 1 91 ? 1.612 7.776 1.022 1.00 89.38 91 MET A N 1
ATOM 724 C CA . MET A 1 91 ? 2.786 6.932 0.786 1.00 89.38 91 MET A CA 1
ATOM 725 C C . MET A 1 91 ? 2.492 5.841 -0.245 1.00 89.38 91 MET A C 1
ATOM 727 O O . MET A 1 91 ? 3.263 5.661 -1.187 1.00 89.38 91 MET A O 1
ATOM 731 N N . VAL A 1 92 ? 1.353 5.158 -0.120 1.00 90.31 92 VAL A N 1
ATOM 732 C CA . VAL A 1 92 ? 0.940 4.120 -1.071 1.00 90.31 92 VAL A CA 1
ATOM 733 C C . VAL A 1 92 ? 0.800 4.697 -2.479 1.00 90.31 92 VAL A C 1
ATOM 735 O O . VAL A 1 92 ? 1.394 4.154 -3.407 1.00 90.31 92 VAL A O 1
ATOM 738 N N . ASN A 1 93 ? 0.116 5.834 -2.646 1.00 90.69 93 ASN A N 1
ATOM 739 C CA . ASN A 1 93 ? -0.051 6.487 -3.951 1.00 90.69 93 ASN A CA 1
ATOM 740 C C . ASN A 1 93 ? 1.294 6.848 -4.601 1.00 90.69 93 ASN A C 1
ATOM 742 O O . ASN A 1 93 ? 1.520 6.531 -5.768 1.00 90.69 93 ASN A O 1
ATOM 746 N N . LYS A 1 94 ? 2.235 7.410 -3.831 1.00 91.44 94 LYS A N 1
ATOM 747 C CA . LYS A 1 94 ? 3.598 7.686 -4.316 1.00 91.44 94 LYS A CA 1
ATOM 748 C C . LYS A 1 94 ? 4.280 6.415 -4.833 1.00 91.44 94 LYS A C 1
ATOM 750 O O . LYS A 1 94 ? 4.959 6.435 -5.859 1.00 91.44 94 LYS A O 1
ATOM 755 N N . HIS A 1 95 ? 4.112 5.297 -4.132 1.00 90.38 95 HIS A N 1
ATOM 756 C CA . HIS A 1 95 ? 4.691 4.021 -4.544 1.00 90.38 95 HIS A CA 1
ATOM 757 C C . HIS A 1 95 ? 3.956 3.372 -5.726 1.00 90.38 95 HIS A C 1
ATOM 759 O O . HIS A 1 95 ? 4.620 2.712 -6.527 1.00 90.38 95 HIS A O 1
ATOM 765 N N . ILE A 1 96 ? 2.650 3.607 -5.888 1.00 91.56 96 ILE A N 1
ATOM 766 C CA . ILE A 1 96 ? 1.878 3.214 -7.078 1.00 91.56 96 ILE A CA 1
ATOM 767 C C . ILE A 1 96 ? 2.434 3.923 -8.316 1.00 91.56 96 ILE A C 1
ATOM 769 O O . ILE A 1 96 ? 2.702 3.278 -9.331 1.00 91.56 96 ILE A O 1
ATOM 773 N N . ASP A 1 97 ? 2.687 5.229 -8.234 1.00 90.69 97 ASP A N 1
ATOM 774 C CA . ASP A 1 97 ? 3.267 5.987 -9.348 1.00 90.69 97 ASP A CA 1
ATOM 775 C C . ASP A 1 97 ? 4.663 5.471 -9.717 1.00 90.69 97 ASP A C 1
ATOM 777 O O . ASP A 1 97 ? 4.982 5.283 -10.896 1.00 90.69 97 ASP A O 1
ATOM 781 N N . LEU A 1 98 ? 5.489 5.163 -8.713 1.00 89.31 98 LEU A N 1
ATOM 782 C CA . LEU A 1 98 ? 6.818 4.585 -8.920 1.00 89.31 98 LEU A CA 1
ATOM 783 C C . LEU A 1 98 ? 6.767 3.183 -9.538 1.00 89.31 98 LEU A C 1
ATOM 785 O O . LEU A 1 98 ? 7.610 2.867 -10.383 1.00 89.31 98 LEU A O 1
ATOM 789 N N . GLU A 1 99 ? 5.816 2.341 -9.131 1.00 90.44 99 GLU A N 1
ATOM 790 C CA . GLU A 1 99 ? 5.605 1.021 -9.729 1.00 90.44 99 GLU A CA 1
ATOM 791 C C . GLU A 1 99 ? 5.167 1.159 -11.194 1.00 90.44 99 GLU A C 1
ATOM 793 O O . GLU A 1 99 ? 5.763 0.547 -12.084 1.00 90.44 99 GLU A O 1
ATOM 798 N N . ASN A 1 100 ? 4.194 2.029 -11.471 1.00 87.56 100 ASN A N 1
ATOM 799 C CA . ASN A 1 100 ? 3.705 2.300 -12.821 1.00 87.56 100 ASN A CA 1
ATOM 800 C C . ASN A 1 100 ? 4.814 2.827 -13.739 1.00 87.56 100 ASN A C 1
ATOM 802 O O . ASN A 1 100 ? 4.936 2.394 -14.888 1.00 87.56 100 ASN A O 1
ATOM 806 N N . LEU A 1 101 ? 5.667 3.723 -13.237 1.00 87.06 101 LEU A N 1
ATOM 807 C CA . LEU A 1 101 ? 6.841 4.205 -13.964 1.00 87.06 101 LEU A CA 1
ATOM 808 C C . LEU A 1 101 ? 7.839 3.077 -14.255 1.00 87.06 101 LEU A C 1
ATOM 810 O O . LEU A 1 101 ? 8.379 3.018 -15.361 1.00 87.06 101 LEU A O 1
ATOM 814 N N . GLN A 1 102 ? 8.079 2.170 -13.305 1.00 84.56 102 GLN A N 1
ATOM 815 C CA . GLN A 1 102 ? 8.964 1.016 -13.505 1.00 84.56 102 GLN A CA 1
ATOM 816 C C . GLN A 1 102 ? 8.403 0.045 -14.550 1.00 84.56 102 GLN A C 1
ATOM 818 O O . GLN A 1 102 ? 9.130 -0.338 -15.468 1.00 84.56 102 GLN A O 1
ATOM 823 N N . ARG A 1 103 ? 7.108 -0.285 -14.477 1.00 80.31 103 ARG A N 1
ATOM 824 C CA . ARG A 1 103 ? 6.430 -1.148 -15.459 1.00 80.31 103 ARG A CA 1
ATOM 825 C C . ARG A 1 103 ? 6.467 -0.541 -16.866 1.00 80.31 103 ARG A C 1
ATOM 827 O O . ARG A 1 103 ? 6.802 -1.234 -17.826 1.00 80.31 103 ARG A O 1
ATOM 834 N N . LYS A 1 104 ? 6.222 0.770 -16.997 1.00 83.50 104 LYS A N 1
ATOM 835 C CA . LYS A 1 104 ? 6.359 1.486 -18.279 1.00 83.50 104 LYS A CA 1
ATOM 836 C C . LYS A 1 104 ? 7.794 1.429 -18.808 1.00 83.50 104 LYS A C 1
ATOM 838 O O . LYS A 1 104 ? 7.995 1.083 -19.968 1.00 83.50 104 LYS A O 1
ATOM 843 N N . LYS A 1 105 ? 8.800 1.713 -17.972 1.00 80.94 105 LYS A N 1
ATOM 844 C CA . LYS A 1 105 ? 10.219 1.651 -18.372 1.00 80.94 105 LYS A CA 1
ATOM 845 C C . LYS A 1 105 ? 10.644 0.251 -18.825 1.00 80.94 105 LYS A C 1
ATOM 847 O O . LYS A 1 105 ? 11.370 0.146 -19.810 1.00 80.94 105 LYS A O 1
ATOM 852 N N . ALA A 1 106 ? 10.178 -0.802 -18.154 1.00 75.69 106 ALA A N 1
ATOM 853 C CA . ALA A 1 106 ? 10.431 -2.183 -18.565 1.00 75.69 106 ALA A CA 1
ATOM 854 C C . ALA A 1 106 ? 9.837 -2.473 -19.954 1.00 75.69 106 ALA A C 1
ATOM 856 O O . ALA A 1 106 ? 10.549 -2.952 -20.834 1.00 75.69 106 ALA A O 1
ATOM 857 N N . SER A 1 107 ? 8.587 -2.060 -20.189 1.00 77.50 107 SER A N 1
ATOM 858 C CA . SER A 1 107 ? 7.926 -2.184 -21.496 1.00 77.50 107 SER A CA 1
ATOM 859 C C . SER A 1 107 ? 8.697 -1.468 -22.618 1.00 77.50 107 SER A C 1
ATOM 861 O O . SER A 1 107 ? 8.977 -2.061 -23.662 1.00 77.50 107 SER A O 1
ATOM 863 N N . TYR A 1 108 ? 9.144 -0.226 -22.385 1.00 71.69 108 TYR A N 1
ATOM 864 C CA . TYR A 1 108 ? 9.988 0.505 -23.341 1.00 71.69 108 TYR A CA 1
ATOM 865 C C . TYR A 1 108 ? 11.346 -0.173 -23.580 1.00 71.69 108 TYR A C 1
ATOM 867 O O . TYR A 1 108 ? 11.823 -0.224 -24.716 1.00 71.69 108 TYR A O 1
ATOM 875 N N . GLY A 1 109 ? 11.974 -0.714 -22.533 1.00 73.44 109 GLY A N 1
ATOM 876 C CA . GLY A 1 109 ? 13.227 -1.463 -22.642 1.00 73.44 109 GLY A CA 1
ATOM 877 C C . GLY A 1 109 ? 13.085 -2.731 -23.487 1.00 73.44 109 GLY A C 1
ATOM 878 O O . GLY A 1 109 ? 13.944 -3.013 -24.327 1.00 73.44 109 GLY A O 1
ATOM 879 N N . ASP A 1 110 ? 11.981 -3.460 -23.326 1.00 71.44 110 ASP A N 1
ATOM 880 C CA . ASP A 1 110 ? 11.685 -4.665 -24.101 1.00 71.44 110 ASP A CA 1
ATOM 881 C C . ASP A 1 110 ? 11.348 -4.353 -25.561 1.00 71.44 110 ASP A C 1
ATOM 883 O O . ASP A 1 110 ? 11.824 -5.050 -26.461 1.00 71.44 110 ASP A O 1
ATOM 887 N N . LEU A 1 111 ? 10.601 -3.275 -25.820 1.00 67.12 111 LEU A N 1
ATOM 888 C CA . LEU A 1 111 ? 10.363 -2.755 -27.171 1.00 67.12 111 LEU A CA 1
ATOM 889 C C . LEU A 1 111 ? 11.678 -2.397 -27.873 1.00 67.12 111 LEU A C 1
ATOM 891 O O . LEU A 1 111 ? 11.910 -2.842 -28.997 1.00 67.12 111 LEU A O 1
ATOM 895 N N . ARG A 1 112 ? 12.583 -1.681 -27.196 1.00 66.69 112 ARG A N 1
ATOM 896 C CA . ARG A 1 112 ? 13.894 -1.306 -27.752 1.00 66.69 112 ARG A CA 1
ATOM 897 C C . ARG A 1 112 ? 14.771 -2.528 -28.046 1.00 66.69 112 ARG A C 1
ATOM 899 O O . ARG A 1 112 ? 15.407 -2.589 -29.095 1.00 66.69 112 ARG A O 1
ATOM 906 N N . LYS A 1 113 ? 14.767 -3.539 -27.167 1.00 67.88 113 LYS A N 1
ATOM 907 C CA . LYS A 1 113 ? 15.459 -4.823 -27.400 1.00 67.88 113 LYS A CA 1
ATOM 908 C C . LYS A 1 113 ? 14.844 -5.638 -28.540 1.00 67.88 113 LYS A C 1
ATOM 910 O O . LYS A 1 113 ? 15.557 -6.424 -29.162 1.00 67.88 113 LYS A O 1
ATOM 915 N N . LYS A 1 114 ? 13.532 -5.531 -28.773 1.00 65.12 114 LYS A N 1
ATOM 916 C CA . LYS A 1 114 ? 12.850 -6.185 -29.901 1.00 65.12 114 LYS A CA 1
ATOM 917 C C . LYS A 1 114 ? 13.152 -5.481 -31.224 1.00 65.12 114 LYS A C 1
ATOM 919 O O . LYS A 1 114 ? 13.374 -6.185 -32.201 1.00 65.12 114 LYS A O 1
ATOM 924 N N . LEU A 1 115 ? 13.215 -4.145 -31.244 1.00 59.72 115 LEU A N 1
ATOM 925 C CA . LEU A 1 115 ? 13.624 -3.377 -32.428 1.00 59.72 115 LEU A CA 1
ATOM 926 C C . LEU A 1 115 ? 15.060 -3.737 -32.837 1.00 59.72 115 LEU A C 1
ATOM 928 O O . LEU A 1 115 ? 15.257 -4.305 -33.903 1.00 59.72 115 LEU A O 1
ATOM 932 N N . ASN A 1 116 ? 16.022 -3.597 -31.917 1.00 59.94 116 ASN A N 1
ATOM 933 C CA . ASN A 1 116 ? 17.436 -3.890 -32.192 1.00 59.94 116 ASN A CA 1
ATOM 934 C C . ASN A 1 116 ? 17.708 -5.346 -32.623 1.00 59.94 116 ASN A C 1
ATOM 936 O O . ASN A 1 116 ? 18.741 -5.626 -33.222 1.00 59.94 116 ASN A O 1
ATOM 940 N N . ARG A 1 117 ? 16.817 -6.299 -32.308 1.00 57.62 117 ARG A N 1
ATOM 941 C CA . ARG A 1 117 ? 16.942 -7.698 -32.755 1.00 57.62 117 ARG A CA 1
ATOM 942 C C . ARG A 1 117 ? 16.438 -7.932 -34.179 1.00 57.62 117 ARG A C 1
ATOM 944 O O . ARG A 1 117 ? 16.918 -8.862 -34.818 1.00 57.62 117 ARG A O 1
ATOM 951 N N . LYS A 1 118 ? 15.500 -7.120 -34.676 1.00 56.16 118 LYS A N 1
ATOM 952 C CA . LYS A 1 118 ? 15.006 -7.218 -36.060 1.00 56.16 118 LYS A CA 1
ATOM 953 C C . LYS A 1 118 ? 15.992 -6.6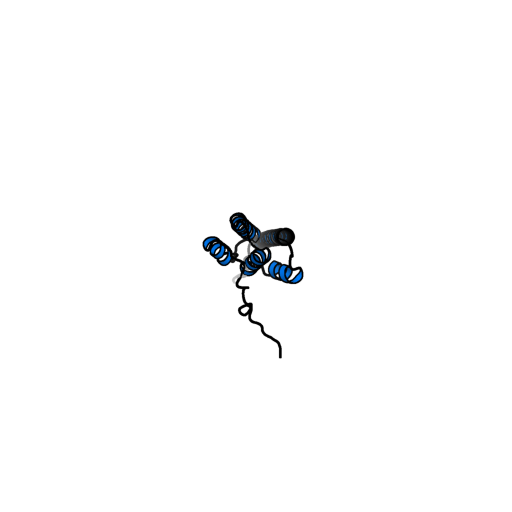24 -37.071 1.00 56.16 118 LYS A C 1
ATOM 955 O O . LYS A 1 118 ? 16.011 -7.074 -38.210 1.00 56.16 118 LYS A O 1
ATOM 960 N N . ASP A 1 119 ? 16.868 -5.724 -36.630 1.00 53.22 119 ASP A N 1
ATOM 961 C CA . ASP A 1 119 ? 17.855 -5.057 -37.492 1.00 53.22 119 ASP A CA 1
ATOM 962 C C . ASP A 1 119 ? 19.164 -5.861 -37.665 1.00 53.22 119 ASP A C 1
ATOM 964 O O . ASP A 1 119 ? 19.961 -5.584 -38.558 1.00 53.22 119 ASP A O 1
ATOM 968 N N . LEU A 1 120 ? 19.388 -6.893 -36.840 1.00 52.03 120 LEU A N 1
ATOM 969 C CA . LEU A 1 120 ? 20.566 -7.778 -36.896 1.00 52.03 120 LEU A CA 1
ATOM 970 C C . LEU A 1 120 ? 20.345 -9.061 -37.713 1.00 52.03 120 LEU A C 1
ATOM 972 O O . LEU A 1 120 ? 21.261 -9.870 -37.845 1.00 52.03 120 LEU A O 1
ATOM 976 N N . GLN A 1 121 ? 19.160 -9.244 -38.297 1.00 49.38 121 GLN A N 1
ATOM 977 C CA . GLN A 1 121 ? 18.864 -10.354 -39.203 1.00 49.38 121 GLN A CA 1
ATOM 978 C C . GLN A 1 121 ? 18.900 -9.874 -40.663 1.00 49.38 121 GLN A C 1
ATOM 980 O O . GLN A 1 121 ? 17.979 -10.092 -41.443 1.00 49.38 121 GLN A O 1
ATOM 985 N N . GLY A 1 122 ? 19.987 -9.187 -41.026 1.00 52.28 122 GLY A N 1
ATOM 986 C CA . GLY A 1 122 ? 20.357 -8.988 -42.426 1.00 52.28 122 GLY A CA 1
ATOM 987 C C . GLY A 1 122 ? 20.724 -10.330 -43.077 1.00 52.28 122 GLY A C 1
ATOM 988 O O . GLY A 1 122 ? 21.113 -11.267 -42.372 1.00 52.28 122 GLY A O 1
ATOM 989 N N . PRO A 1 123 ? 20.596 -10.465 -44.409 1.00 48.50 123 PRO A N 1
ATOM 990 C CA . PRO A 1 123 ? 20.815 -11.731 -45.094 1.00 48.50 123 PRO A CA 1
ATOM 991 C C . PRO A 1 123 ? 22.228 -12.244 -44.804 1.00 48.50 123 PRO A C 1
ATOM 993 O O . PRO A 1 123 ? 23.224 -11.583 -45.103 1.00 48.50 123 PRO A O 1
ATOM 996 N N . SER A 1 124 ? 22.301 -13.433 -44.203 1.00 49.47 124 SER A N 1
ATOM 997 C CA . SER A 1 124 ? 23.543 -14.169 -43.993 1.00 49.47 124 SER A CA 1
ATOM 998 C C . SER A 1 124 ? 24.263 -14.289 -45.338 1.00 49.47 124 SER A C 1
ATOM 1000 O O . SER A 1 124 ? 23.775 -14.956 -46.255 1.00 49.47 124 SER A O 1
ATOM 1002 N N . LYS A 1 125 ? 25.395 -13.590 -45.491 1.00 54.59 125 LYS A N 1
ATOM 1003 C CA . LYS A 1 125 ? 26.266 -13.737 -46.658 1.00 54.59 125 LYS A CA 1
ATOM 1004 C C . LYS A 1 125 ? 26.783 -15.173 -46.650 1.00 54.59 125 LYS A C 1
ATOM 1006 O O . LYS A 1 125 ? 27.735 -15.486 -45.944 1.00 54.59 125 LYS A O 1
ATOM 1011 N N . LYS A 1 126 ? 26.137 -16.047 -47.425 1.00 48.50 126 LYS A N 1
ATOM 1012 C CA . LYS A 1 126 ? 26.693 -17.347 -47.800 1.00 48.50 126 LYS A CA 1
ATOM 1013 C C . LYS A 1 126 ? 28.021 -17.075 -48.494 1.00 48.50 126 LYS A C 1
ATOM 1015 O O . LYS A 1 126 ? 28.048 -16.539 -49.600 1.00 48.50 126 LYS A O 1
ATOM 1020 N N . THR A 1 127 ? 29.112 -17.411 -47.824 1.00 51.16 127 THR A N 1
ATOM 1021 C CA . THR A 1 127 ? 30.453 -17.443 -48.394 1.00 51.16 127 THR A CA 1
ATOM 1022 C C . THR A 1 127 ? 30.434 -18.435 -49.557 1.00 51.16 127 THR A C 1
ATOM 1024 O O . THR A 1 127 ? 30.476 -19.644 -49.351 1.00 51.16 127 THR A O 1
ATOM 1027 N N . GLN A 1 128 ? 30.299 -17.943 -50.789 1.00 48.84 128 GLN A N 1
ATOM 1028 C CA . GLN A 1 128 ? 30.622 -18.725 -51.978 1.00 48.84 128 GLN A CA 1
ATOM 1029 C C . GLN A 1 128 ? 32.146 -18.804 -52.065 1.00 48.84 128 GLN A C 1
ATOM 1031 O O . GLN A 1 128 ? 32.802 -17.915 -52.604 1.00 48.84 128 GLN A O 1
ATOM 1036 N N . THR A 1 129 ? 32.725 -19.871 -51.527 1.00 49.38 129 THR A N 1
ATOM 1037 C CA . THR A 1 129 ? 34.057 -20.320 -51.927 1.00 49.38 129 THR A CA 1
ATOM 1038 C C . THR A 1 129 ? 33.964 -20.815 -53.371 1.00 49.38 129 THR A C 1
ATOM 1040 O O . THR A 1 129 ? 33.585 -21.953 -53.637 1.00 49.38 129 THR A O 1
ATOM 1043 N N . LYS A 1 130 ? 34.273 -19.932 -54.329 1.00 46.69 130 LYS A N 1
ATOM 1044 C CA . LYS A 1 130 ? 34.593 -20.319 -55.709 1.00 46.69 130 LYS A CA 1
ATOM 1045 C C . LYS A 1 130 ? 35.862 -21.173 -55.667 1.00 46.69 130 LYS A C 1
ATOM 1047 O O . LYS A 1 130 ? 36.962 -20.644 -55.541 1.00 46.69 130 LYS A O 1
ATOM 1052 N N . GLY A 1 131 ? 35.700 -22.491 -55.743 1.00 43.00 131 GLY A N 1
ATOM 1053 C CA . GLY A 1 131 ? 36.787 -23.391 -56.101 1.00 43.00 131 GLY A CA 1
ATOM 1054 C C . GLY A 1 131 ? 37.158 -23.144 -57.559 1.00 43.00 131 GLY A C 1
ATOM 1055 O O . GLY A 1 131 ? 36.345 -23.395 -58.444 1.00 43.00 131 GLY A O 1
ATOM 1056 N N . TYR A 1 132 ? 38.363 -22.632 -57.802 1.00 44.09 132 TYR A N 1
ATOM 1057 C CA . TYR A 1 132 ? 38.979 -22.716 -59.120 1.00 44.09 132 TYR A CA 1
ATOM 1058 C C . TYR A 1 132 ? 39.311 -24.189 -59.382 1.00 44.09 132 TYR A C 1
ATOM 1060 O O . TYR A 1 132 ? 40.148 -24.783 -58.705 1.00 44.09 132 TYR A O 1
ATOM 1068 N N . ARG A 1 133 ? 38.591 -24.779 -60.335 1.00 49.47 133 ARG A N 1
ATOM 1069 C CA . ARG A 1 133 ? 38.915 -26.040 -61.001 1.00 49.47 133 ARG A CA 1
ATOM 1070 C C . ARG A 1 133 ? 38.963 -25.733 -62.494 1.00 49.47 133 ARG A C 1
ATOM 1072 O O . ARG A 1 133 ? 37.914 -25.677 -63.115 1.00 49.47 133 ARG A O 1
ATOM 1079 N N . ASP A 1 134 ? 40.169 -25.583 -63.016 1.00 53.62 134 ASP A N 1
ATOM 1080 C CA . ASP A 1 134 ? 40.526 -25.8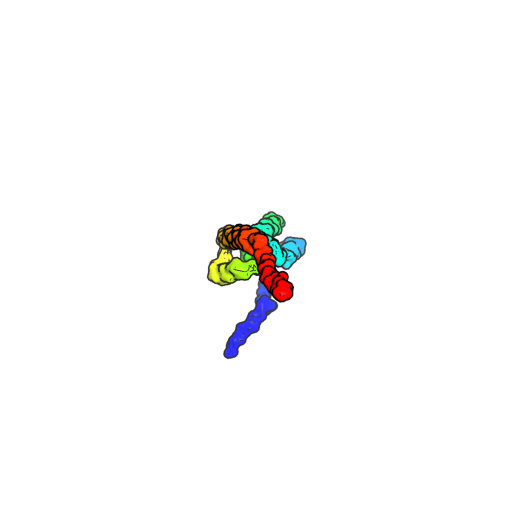07 -64.420 1.00 53.62 134 ASP A CA 1
ATOM 1081 C C . ASP A 1 134 ? 41.800 -26.672 -64.324 1.00 53.62 134 ASP A C 1
ATOM 1083 O O . ASP A 1 134 ? 42.740 -26.271 -63.641 1.00 53.62 134 ASP A O 1
ATOM 1087 N N . PHE A 1 135 ? 41.812 -27.983 -64.587 1.00 49.28 135 PHE A N 1
ATOM 1088 C CA . PHE A 1 135 ? 41.585 -28.758 -65.818 1.00 49.28 135 PHE A CA 1
ATOM 1089 C C . PHE A 1 135 ? 42.596 -28.476 -66.948 1.00 49.28 135 PHE A C 1
ATOM 1091 O O . PHE A 1 135 ? 42.478 -27.475 -67.644 1.00 49.28 135 PHE A O 1
ATOM 1098 N N . PHE A 1 136 ? 43.463 -29.489 -67.123 1.00 53.41 136 PHE A N 1
ATOM 1099 C CA . PHE A 1 136 ? 44.376 -29.848 -68.223 1.00 53.41 136 PHE A CA 1
ATOM 1100 C C . PHE A 1 136 ? 45.706 -29.103 -68.364 1.00 53.41 136 PHE A C 1
ATOM 1102 O O . PHE A 1 136 ? 45.718 -27.900 -68.688 1.00 53.41 136 PHE A O 1
#

Secondary structure (DSSP, 8-state):
------TT-S---TT---S-HHHHHHHHT----TT--HHHHHHHHHHHHHH-TT--HHHHHHHHHHH---HHHHHHHHHH--SSHHHHHHHHHHHHHHHHHHHHHHHHHHHHHHHHHHTT----------------

Organism: Lithospermum erythrorhizon (NCBI:txid34254)

Sequence (136 aa):
MPFTARLNDVPIPVGTSIENKQDERAIMDLQQGPSESLKDFHERYKAILNNIQSIDNKIAYMAFYSGLNYDKLKKALILDTPLTKDELTKMVNKHIDLENLQRKKASYGDLRKKLNRKDLQGPSKKTQTKGYRDFF